Protein AF-A0A3N0YEZ5-F1 (afdb_monomer)

Mean predicted aligned error: 19.22 Å

Sequence (132 aa):
MCLTHFLLNPERGRDTLMAGEVYLLWLLPLLQTLASYGAELSSEACRELGFSSNLLCSSCDLLGQFSLNQLDLPCRQCCQEEAQLESRKYVRGSDPVLKLLDDNGNIAEELSILKWNTDSVEEFLSEKLDRI

Secondary structure (DSSP, 8-state):
--SSSSSS-------TTSHHHHHHHHHHHHHHHHHHTT-PPPHHHHHHTT--TT-BHHHHHHGGGGT-GGGHHHHHTTPBP----------TTPPPEEEEE-TTS-EEEEEE-TT--HHHHHHHHHHHHTT-

Nearest PDB structures (foldseek):
  1ihr-assembly1_A  TM=4.352E-01  e=5.432E+00  Escherichia col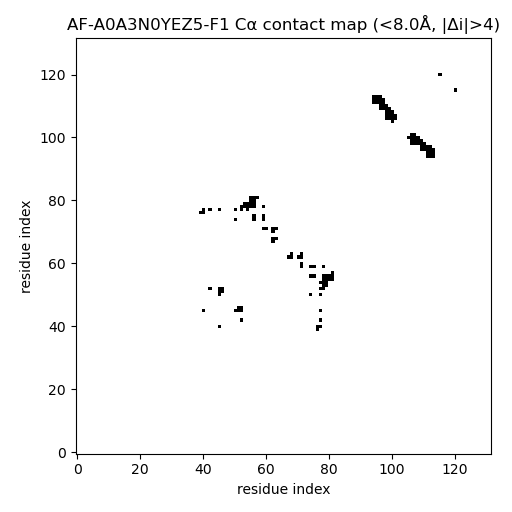i

InterPro domains:
  IPR014912 Selenoprotein F/M domain [PF08806] (89-129)
  IPR036249 Thioredoxin-like superfamily [SSF52833] (88-130)
  IPR038219 Selenoprotein F/M, thioredoxin-like domain superfamily [G3DSA:3.40.30.50] (80-129)
  IPR039992 Selenoprotein F/M [PTHR13077] (23-89)

pLDDT: mean 73.42, std 15.44, range [38.69, 91.25]

Organism: Anabarilius grahami (NCBI:txid495550)

Solvent-accessible surface area (backbone atoms only — not comparable to full-atom values): 8694 Å² total; per-residue (Å²): 140,90,80,86,80,81,88,82,79,92,84,84,86,89,73,96,80,62,61,65,65,54,50,52,66,58,47,52,60,54,50,56,54,62,65,56,78,74,65,77,68,52,68,66,59,33,44,77,74,71,43,56,85,81,32,46,44,74,61,37,71,52,32,59,80,74,72,39,59,87,49,34,67,62,39,61,62,43,36,42,82,76,77,86,68,73,80,76,81,78,56,88,94,60,81,57,67,49,72,43,63,45,99,85,70,45,82,71,45,80,43,81,48,83,82,60,50,74,68,57,50,51,54,54,48,51,66,62,58,77,74,112

Structure (mmCIF, N/CA/C/O backbone):
data_AF-A0A3N0YEZ5-F1
#
_entry.id   AF-A0A3N0YEZ5-F1
#
loop_
_atom_site.group_PDB
_atom_site.id
_atom_site.type_symbol
_atom_site.label_atom_id
_atom_site.label_alt_id
_atom_site.label_comp_id
_atom_site.label_asym_id
_atom_site.label_entity_id
_atom_site.label_seq_id
_atom_site.pdbx_PDB_ins_code
_atom_site.Cartn_x
_atom_site.Cartn_y
_atom_site.Cartn_z
_atom_site.occupancy
_atom_site.B_iso_or_equiv
_atom_site.auth_seq_id
_atom_site.auth_comp_id
_atom_site.auth_asym_id
_atom_site.auth_atom_id
_atom_site.pdbx_PDB_model_num
ATOM 1 N N . MET A 1 1 ? 41.754 14.989 -32.903 1.00 44.00 1 MET A N 1
ATOM 2 C CA . MET A 1 1 ? 40.578 14.099 -32.800 1.00 44.00 1 MET A CA 1
ATOM 3 C C . MET A 1 1 ? 40.680 13.030 -33.888 1.00 44.00 1 MET A C 1
ATOM 5 O O . MET A 1 1 ? 40.239 13.267 -34.999 1.00 44.00 1 MET A O 1
ATOM 9 N N . CYS A 1 2 ? 41.342 11.903 -33.601 1.00 49.09 2 CYS A N 1
ATOM 10 C CA . CYS A 1 2 ? 41.692 10.852 -34.574 1.00 49.09 2 CYS A CA 1
ATOM 11 C C . CYS A 1 2 ? 41.238 9.464 -34.089 1.00 49.09 2 CYS A C 1
ATOM 13 O O . CYS A 1 2 ? 42.058 8.561 -33.974 1.00 49.09 2 CYS A O 1
ATOM 15 N N . LEU A 1 3 ? 39.957 9.294 -33.749 1.00 48.38 3 LEU A N 1
ATOM 16 C CA . LEU A 1 3 ? 39.433 7.978 -33.344 1.00 48.38 3 LEU A CA 1
ATOM 17 C C . LEU A 1 3 ? 38.243 7.474 -34.169 1.00 48.38 3 LEU A C 1
ATOM 19 O O . LEU A 1 3 ? 37.833 6.336 -33.989 1.00 48.38 3 LEU A O 1
ATOM 23 N N . THR A 1 4 ? 37.706 8.257 -35.104 1.00 46.19 4 THR A N 1
ATOM 24 C CA . THR A 1 4 ? 36.452 7.902 -35.793 1.00 46.19 4 THR A CA 1
ATOM 25 C C . THR A 1 4 ? 36.609 7.361 -37.215 1.00 46.19 4 THR A C 1
ATOM 27 O O . THR A 1 4 ? 35.600 7.077 -37.845 1.00 46.19 4 THR A O 1
ATOM 30 N N . HIS A 1 5 ? 37.827 7.158 -37.735 1.00 41.75 5 HIS A N 1
ATOM 31 C CA . HIS A 1 5 ? 38.009 6.770 -39.148 1.00 41.75 5 HIS A CA 1
ATOM 32 C C . HIS A 1 5 ? 38.714 5.422 -39.400 1.00 41.75 5 HIS A C 1
ATOM 34 O O . HIS A 1 5 ? 39.003 5.093 -40.547 1.00 41.75 5 HIS A O 1
ATOM 40 N N . PHE A 1 6 ? 38.975 4.620 -38.361 1.00 44.44 6 PHE A N 1
ATOM 41 C CA . PHE A 1 6 ? 39.645 3.314 -38.505 1.00 44.44 6 PHE A CA 1
ATOM 42 C C . PHE A 1 6 ? 38.694 2.099 -38.552 1.00 44.44 6 PHE A C 1
ATOM 44 O O . PHE A 1 6 ? 39.163 0.974 -38.671 1.00 44.44 6 PHE A O 1
ATOM 51 N N . LEU A 1 7 ? 37.369 2.296 -38.498 1.00 46.59 7 LEU A N 1
ATOM 52 C CA . LEU A 1 7 ? 36.378 1.204 -38.414 1.00 46.59 7 LEU A CA 1
ATOM 53 C C . LEU A 1 7 ? 35.638 0.883 -39.729 1.00 46.59 7 LEU A C 1
ATOM 55 O O . LEU A 1 7 ? 34.569 0.283 -39.687 1.00 46.59 7 LEU A O 1
ATOM 59 N N . LEU A 1 8 ? 36.157 1.273 -40.899 1.00 45.19 8 LEU A N 1
ATOM 60 C CA . LEU A 1 8 ? 35.455 1.073 -42.182 1.00 45.19 8 LEU A CA 1
ATOM 61 C C . LEU A 1 8 ? 36.336 0.532 -43.322 1.00 45.19 8 LEU A C 1
ATOM 63 O O . LEU A 1 8 ? 36.096 0.854 -44.484 1.00 45.19 8 LEU A O 1
ATOM 67 N N . ASN A 1 9 ? 37.351 -0.297 -43.039 1.00 38.69 9 ASN A N 1
ATOM 68 C CA . ASN A 1 9 ? 37.994 -1.061 -44.119 1.00 38.69 9 ASN A CA 1
ATOM 69 C C . ASN A 1 9 ? 38.758 -2.319 -43.651 1.00 38.69 9 ASN A C 1
ATOM 71 O O . ASN A 1 9 ? 39.905 -2.197 -43.220 1.00 38.69 9 ASN A O 1
ATOM 75 N N . PRO A 1 10 ? 38.174 -3.527 -43.755 1.00 40.59 10 PRO A N 1
ATOM 76 C CA . PRO A 1 10 ? 38.913 -4.770 -43.600 1.00 40.59 10 PRO A CA 1
ATOM 77 C C . PRO A 1 10 ? 38.991 -5.525 -44.938 1.00 40.59 10 PRO A C 1
ATOM 79 O O . PRO A 1 10 ? 38.261 -6.481 -45.159 1.00 40.59 10 PRO A O 1
ATOM 82 N N . GLU A 1 11 ? 39.903 -5.133 -45.826 1.00 52.81 11 GLU A N 1
ATOM 83 C CA . GLU A 1 11 ? 40.294 -5.952 -46.981 1.00 52.81 11 GLU A CA 1
ATOM 84 C C . GLU A 1 11 ? 41.818 -6.101 -47.009 1.00 52.81 11 GLU A C 1
ATOM 86 O O . GLU A 1 11 ? 42.513 -5.170 -47.422 1.00 52.81 11 GLU A O 1
ATOM 91 N N . ARG A 1 12 ? 42.326 -7.276 -46.579 1.00 40.78 12 ARG A N 1
ATOM 92 C CA . ARG A 1 12 ? 43.357 -8.097 -47.270 1.00 40.78 12 ARG A CA 1
ATOM 93 C C . ARG A 1 12 ? 44.156 -9.022 -46.329 1.00 40.78 12 ARG A C 1
ATOM 95 O O . ARG A 1 12 ? 45.224 -8.663 -45.858 1.00 40.78 12 ARG A O 1
ATOM 102 N N . GLY A 1 13 ? 43.697 -10.274 -46.240 1.00 43.78 13 GLY A N 1
ATOM 103 C CA . GLY A 1 13 ? 44.545 -11.465 -46.415 1.00 43.78 13 GLY A CA 1
ATOM 104 C C . GLY A 1 13 ? 45.322 -12.039 -45.217 1.00 43.78 13 GLY A C 1
ATOM 105 O O . GLY A 1 13 ? 46.300 -11.447 -44.779 1.00 43.78 13 GLY A O 1
ATOM 106 N N . ARG A 1 14 ? 44.986 -13.310 -44.914 1.00 48.12 14 ARG A N 1
ATOM 107 C CA . ARG A 1 14 ? 45.602 -14.307 -44.002 1.00 48.12 14 ARG A CA 1
ATOM 108 C C . ARG A 1 14 ? 45.355 -14.097 -42.507 1.00 48.12 14 ARG A C 1
ATOM 110 O O . ARG A 1 14 ? 45.953 -13.223 -41.908 1.00 48.12 14 ARG A O 1
ATOM 117 N N . ASP A 1 15 ? 44.448 -14.918 -41.959 1.00 42.81 15 ASP A N 1
ATOM 118 C CA . ASP A 1 15 ? 44.675 -15.815 -40.803 1.00 42.81 15 ASP A CA 1
ATOM 119 C C . ASP A 1 15 ? 43.322 -16.353 -40.280 1.00 42.81 15 ASP A C 1
ATOM 121 O O . ASP A 1 15 ? 42.762 -15.907 -39.282 1.00 42.81 15 ASP A O 1
ATOM 125 N N . THR A 1 16 ? 42.747 -17.335 -40.985 1.00 49.44 16 THR A N 1
ATOM 126 C CA . THR A 1 16 ? 41.450 -17.974 -40.668 1.00 49.44 16 THR A CA 1
ATOM 127 C C . THR A 1 16 ? 41.533 -19.001 -39.526 1.00 49.44 16 THR A C 1
ATOM 129 O O . THR A 1 16 ? 40.959 -20.082 -39.631 1.00 49.44 16 THR A O 1
ATOM 132 N N . LEU A 1 17 ? 42.254 -18.701 -38.441 1.00 51.50 17 LEU A N 1
ATOM 133 C CA . LEU A 1 17 ? 42.313 -19.574 -37.254 1.00 51.50 17 LEU A CA 1
ATOM 134 C C . LEU A 1 17 ? 42.052 -18.844 -35.923 1.00 51.50 17 LEU A C 1
ATOM 136 O O . LEU A 1 17 ? 41.842 -19.499 -34.911 1.00 51.50 17 LEU A O 1
ATOM 140 N N . MET A 1 18 ? 41.963 -17.507 -35.917 1.00 52.59 18 MET A N 1
ATOM 141 C CA . MET A 1 18 ? 41.731 -16.702 -34.702 1.00 52.59 18 MET A CA 1
ATOM 142 C C . MET A 1 18 ? 40.404 -15.926 -34.720 1.00 52.59 18 MET A C 1
ATOM 144 O O . MET A 1 18 ? 40.273 -14.884 -34.095 1.00 52.59 18 MET A O 1
ATOM 148 N N . ALA A 1 19 ? 39.391 -16.404 -35.446 1.00 55.72 19 ALA A N 1
ATOM 149 C CA . ALA A 1 19 ? 38.058 -15.788 -35.417 1.00 55.72 19 ALA A CA 1
ATOM 150 C C . ALA A 1 19 ? 37.200 -16.299 -34.241 1.00 55.72 19 ALA A C 1
ATOM 152 O O . ALA A 1 19 ? 36.397 -15.548 -33.691 1.00 55.72 19 ALA A O 1
ATOM 153 N N . GLY A 1 20 ? 37.384 -17.562 -33.830 1.00 56.38 20 GLY A N 1
ATOM 154 C CA . GLY A 1 20 ? 36.574 -18.202 -32.785 1.00 56.38 20 GLY A CA 1
ATOM 155 C C . GLY A 1 20 ? 36.861 -17.687 -31.373 1.00 56.38 20 GLY A C 1
ATOM 156 O O . GLY A 1 20 ? 35.928 -17.416 -30.623 1.00 56.38 20 GLY A O 1
ATOM 157 N N . GLU A 1 21 ? 38.136 -17.490 -31.026 1.00 54.47 21 GLU A N 1
ATOM 158 C CA . GLU A 1 21 ? 38.533 -16.990 -29.699 1.00 54.47 21 GLU A CA 1
ATOM 159 C C . GLU A 1 21 ? 38.176 -15.513 -29.512 1.00 54.47 21 GLU A C 1
ATOM 161 O O . GLU A 1 21 ? 37.702 -15.120 -28.449 1.00 54.47 21 GLU A O 1
ATOM 166 N N . VAL A 1 22 ? 38.311 -14.705 -30.570 1.00 66.12 22 VAL A N 1
ATOM 167 C CA . VAL A 1 22 ? 37.872 -13.306 -30.551 1.00 66.12 22 VAL A CA 1
ATOM 168 C C . VAL A 1 22 ? 36.355 -13.248 -30.397 1.00 66.12 22 VAL A C 1
ATOM 170 O O . VAL A 1 22 ? 35.871 -12.536 -29.533 1.00 66.12 22 VAL A O 1
ATOM 173 N N . TYR A 1 23 ? 35.577 -14.047 -31.129 1.00 68.81 23 TYR A N 1
ATOM 174 C CA . TYR A 1 23 ? 34.118 -14.046 -30.974 1.00 68.81 23 TYR A CA 1
ATOM 175 C C . TYR A 1 23 ? 33.671 -14.417 -29.546 1.00 68.81 23 TYR A C 1
ATOM 177 O O . TYR A 1 23 ? 32.791 -13.768 -28.981 1.00 68.81 23 TYR A O 1
ATOM 185 N N . LEU A 1 24 ? 34.335 -15.395 -28.920 1.00 68.12 24 LEU A N 1
ATOM 186 C CA . LEU A 1 24 ? 34.056 -15.819 -27.545 1.00 68.12 24 LEU A CA 1
ATOM 187 C C . LEU A 1 24 ? 34.313 -14.698 -26.518 1.00 68.12 24 LEU A C 1
ATOM 189 O O . LEU A 1 24 ? 33.517 -14.501 -25.600 1.00 68.12 24 LEU A O 1
ATOM 193 N N . LEU A 1 25 ? 35.393 -13.930 -26.706 1.00 68.81 25 LEU A N 1
ATOM 194 C CA . LEU A 1 25 ? 35.761 -12.807 -25.836 1.00 68.81 25 LEU A CA 1
ATOM 195 C C . LEU A 1 25 ? 34.793 -11.617 -25.935 1.00 68.81 25 LEU A C 1
ATOM 197 O O . LEU A 1 25 ? 34.666 -10.865 -24.973 1.00 68.81 25 LEU A O 1
ATOM 201 N N . TRP A 1 26 ? 34.082 -11.459 -27.053 1.00 72.44 26 TRP A N 1
ATOM 202 C CA . TRP A 1 26 ? 33.063 -10.413 -27.225 1.00 72.44 26 TRP A CA 1
ATOM 203 C C . TRP A 1 26 ? 31.666 -10.868 -26.773 1.00 72.44 26 TRP A C 1
ATOM 205 O O . TRP A 1 26 ? 30.862 -10.045 -26.338 1.00 72.44 26 TRP A O 1
ATOM 215 N N . LEU A 1 27 ? 31.381 -12.174 -26.814 1.00 70.75 27 LEU A N 1
ATOM 216 C CA . LEU A 1 27 ? 30.122 -12.745 -26.325 1.00 70.75 27 LEU A CA 1
ATOM 217 C C . LEU A 1 27 ? 30.024 -12.785 -24.796 1.00 70.75 27 LEU A C 1
ATOM 219 O O . LEU A 1 27 ? 28.932 -12.628 -24.260 1.00 70.75 27 LEU A O 1
ATOM 223 N N . LEU A 1 28 ? 31.139 -12.975 -24.087 1.00 72.94 28 LEU A N 1
ATOM 224 C CA . LEU A 1 28 ? 31.178 -13.003 -22.620 1.00 72.94 28 LEU A CA 1
ATOM 225 C C . LEU A 1 28 ? 30.623 -11.722 -21.962 1.00 72.94 28 LEU A C 1
ATOM 227 O O . LEU A 1 28 ? 29.703 -11.843 -21.152 1.00 72.94 28 LEU A O 1
ATOM 231 N N . PRO A 1 29 ? 31.083 -10.502 -22.309 1.00 74.62 29 PRO A N 1
ATOM 232 C CA . PRO A 1 29 ? 30.512 -9.278 -21.749 1.00 74.62 29 PRO A CA 1
ATOM 233 C C . PRO A 1 29 ? 29.058 -9.059 -22.186 1.00 74.62 29 PRO A C 1
ATOM 235 O O . PRO A 1 29 ? 28.261 -8.584 -21.385 1.00 74.62 29 PRO A O 1
ATOM 238 N N . LEU A 1 30 ? 28.686 -9.467 -23.405 1.00 73.69 30 LEU A N 1
ATOM 239 C CA . LEU A 1 30 ? 27.306 -9.397 -23.895 1.00 73.69 30 LEU A CA 1
ATOM 240 C C . LEU A 1 30 ? 26.364 -10.340 -23.123 1.00 73.69 30 LEU A C 1
ATOM 242 O O . LEU A 1 30 ? 25.206 -10.013 -22.883 1.00 73.69 30 LEU A O 1
ATOM 246 N N . LEU A 1 31 ? 26.853 -11.508 -22.705 1.00 70.75 31 LEU A N 1
ATOM 247 C CA . LEU A 1 31 ? 26.097 -12.453 -21.886 1.00 70.75 31 LEU A CA 1
ATOM 248 C C . LEU A 1 31 ? 25.967 -11.965 -20.436 1.00 70.75 31 LEU A C 1
ATOM 250 O O . LEU A 1 31 ? 24.913 -12.130 -19.827 1.00 70.75 31 LEU A O 1
ATOM 254 N N . GLN A 1 32 ? 27.011 -11.329 -19.891 1.00 70.75 32 GLN A N 1
ATOM 255 C CA . GLN A 1 32 ? 26.967 -10.734 -18.553 1.00 70.75 32 GLN A CA 1
ATOM 256 C C . GLN A 1 32 ? 26.027 -9.530 -18.478 1.00 70.75 32 GLN A C 1
ATOM 258 O O . GLN A 1 32 ? 25.310 -9.394 -17.490 1.00 70.75 32 GLN A O 1
ATOM 263 N N . THR A 1 33 ? 25.972 -8.696 -19.519 1.00 66.56 33 THR A N 1
ATOM 264 C CA . THR A 1 33 ? 24.954 -7.645 -19.595 1.00 66.56 33 THR A CA 1
ATOM 265 C C . THR A 1 33 ? 23.567 -8.263 -19.719 1.00 66.56 33 THR A C 1
ATOM 267 O O . THR A 1 33 ? 22.672 -7.857 -18.987 1.00 66.56 33 THR A O 1
ATOM 270 N N . LEU A 1 34 ? 23.389 -9.302 -20.553 1.00 64.56 34 LEU A N 1
ATOM 271 C CA . LEU A 1 34 ? 22.114 -10.030 -20.689 1.00 64.56 34 LEU A CA 1
ATOM 272 C C . LEU A 1 34 ? 21.588 -10.619 -19.370 1.00 64.56 34 LEU A C 1
ATOM 274 O O . LEU A 1 34 ? 20.380 -10.630 -19.139 1.00 64.56 34 LEU A O 1
ATOM 278 N N . ALA A 1 35 ? 22.481 -11.020 -18.470 1.00 64.38 35 ALA A N 1
ATOM 279 C CA . ALA A 1 35 ? 22.116 -11.515 -17.149 1.00 64.38 35 ALA A CA 1
ATOM 280 C C . ALA A 1 35 ? 21.634 -10.417 -16.177 1.00 64.38 35 ALA A C 1
ATOM 282 O O . ALA A 1 35 ? 20.920 -10.732 -15.228 1.00 64.38 35 ALA A O 1
ATOM 283 N N . SER A 1 36 ? 21.977 -9.139 -16.394 1.00 56.22 36 SER A N 1
ATOM 284 C CA . SER A 1 36 ? 21.596 -8.044 -15.486 1.00 56.22 36 SER A CA 1
ATOM 285 C C . SER A 1 36 ? 20.252 -7.387 -15.812 1.00 56.22 36 SER A C 1
ATOM 287 O O . SER A 1 36 ? 19.785 -6.559 -15.035 1.00 56.22 36 SER A O 1
ATOM 289 N N . TYR A 1 37 ? 19.607 -7.725 -16.936 1.00 59.34 37 TYR A N 1
ATOM 290 C CA . TYR A 1 37 ? 18.307 -7.131 -17.299 1.00 59.34 37 TYR A CA 1
ATOM 291 C C . TYR A 1 37 ? 17.123 -7.693 -16.488 1.00 59.34 37 TYR A C 1
ATOM 293 O O . TYR A 1 37 ? 16.006 -7.211 -16.640 1.00 59.34 37 TYR A O 1
ATOM 301 N N . GLY A 1 38 ? 17.354 -8.688 -15.623 1.00 51.72 38 GLY A N 1
ATOM 302 C CA . GLY A 1 38 ? 16.366 -9.243 -14.691 1.00 51.72 38 GLY A CA 1
ATOM 303 C C . GLY A 1 38 ? 16.480 -8.689 -13.269 1.00 51.72 38 GLY A C 1
ATOM 304 O O . GLY A 1 38 ? 16.209 -9.420 -12.322 1.00 51.72 38 GLY A O 1
ATOM 305 N N . ALA A 1 39 ? 16.956 -7.453 -13.097 1.00 52.47 39 ALA A N 1
ATOM 306 C CA . ALA A 1 39 ? 17.077 -6.850 -11.776 1.00 52.47 39 ALA A CA 1
ATOM 307 C C . ALA A 1 39 ? 15.687 -6.546 -11.201 1.00 52.47 39 ALA A C 1
ATOM 309 O O . ALA A 1 39 ? 14.975 -5.669 -11.692 1.00 52.47 39 ALA A O 1
ATOM 310 N N . GLU A 1 40 ? 15.322 -7.265 -10.144 1.00 55.91 40 GLU A N 1
ATOM 311 C CA . GLU A 1 40 ? 14.281 -6.847 -9.213 1.00 55.91 40 GLU A CA 1
ATOM 312 C C . GLU A 1 40 ? 14.624 -5.424 -8.742 1.00 55.91 40 GLU A C 1
ATOM 314 O O . GLU A 1 40 ? 15.717 -5.174 -8.225 1.00 55.91 40 GLU A O 1
ATOM 319 N N . LEU A 1 41 ? 13.737 -4.459 -8.993 1.00 63.72 41 LEU A N 1
ATOM 320 C CA . LEU A 1 41 ? 13.939 -3.092 -8.525 1.00 63.72 41 LEU A CA 1
ATOM 321 C C . LEU A 1 41 ? 13.938 -3.111 -6.992 1.00 63.72 41 LEU A C 1
ATOM 323 O O . LEU A 1 41 ? 12.957 -3.495 -6.362 1.00 63.72 41 LEU A O 1
ATOM 327 N N . SER A 1 42 ? 15.060 -2.713 -6.385 1.00 71.38 42 SER A N 1
ATOM 328 C CA . SER A 1 42 ? 15.159 -2.579 -4.930 1.00 71.38 42 SER A CA 1
ATOM 329 C C . SER A 1 42 ? 14.138 -1.554 -4.429 1.00 71.38 42 SER A C 1
ATOM 331 O O . SER A 1 42 ? 13.877 -0.537 -5.077 1.00 71.38 42 SER A O 1
ATOM 333 N N . SER A 1 43 ? 13.605 -1.786 -3.228 1.00 71.69 43 SER A N 1
ATOM 334 C CA . SER A 1 43 ? 12.679 -0.876 -2.5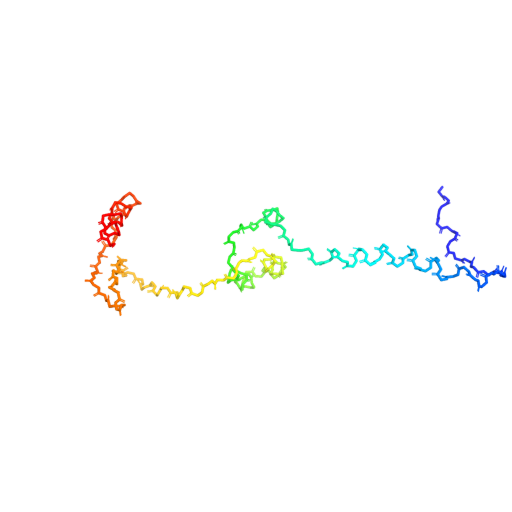36 1.00 71.69 43 SER A CA 1
ATOM 335 C C . SER A 1 43 ? 13.176 0.579 -2.437 1.00 71.69 43 SER A C 1
ATOM 337 O O . SER A 1 43 ? 12.369 1.499 -2.326 1.00 71.69 43 SER A O 1
ATOM 339 N N . GLU A 1 44 ? 14.489 0.814 -2.516 1.00 78.69 44 GLU A N 1
ATOM 340 C CA . GLU A 1 44 ? 15.093 2.152 -2.547 1.00 78.69 44 GLU A CA 1
ATOM 341 C C . GLU A 1 44 ? 14.881 2.872 -3.888 1.00 78.69 44 GLU A C 1
ATOM 343 O O . GLU A 1 44 ? 14.552 4.056 -3.904 1.00 78.69 44 GLU A O 1
ATOM 348 N N . ALA A 1 45 ? 14.964 2.149 -5.009 1.00 82.00 45 ALA A N 1
ATOM 349 C CA . ALA A 1 45 ? 14.748 2.700 -6.343 1.00 82.00 45 ALA A CA 1
ATOM 350 C C . ALA A 1 45 ? 13.287 3.134 -6.526 1.00 82.00 45 ALA A C 1
ATOM 352 O O . ALA A 1 45 ? 13.009 4.180 -7.108 1.00 82.00 45 ALA A O 1
ATOM 353 N N . CYS A 1 46 ? 12.350 2.381 -5.949 1.00 88.00 46 CYS A N 1
ATOM 354 C CA . CYS A 1 46 ? 10.938 2.752 -5.923 1.00 88.00 46 CYS A CA 1
ATOM 355 C C . CYS A 1 46 ? 10.692 4.067 -5.169 1.00 88.00 46 CYS A C 1
ATOM 357 O O . CYS A 1 46 ? 9.881 4.881 -5.610 1.00 88.00 46 CYS A O 1
ATOM 359 N N . ARG A 1 47 ? 11.429 4.323 -4.080 1.00 87.56 47 ARG A N 1
ATOM 360 C CA . ARG A 1 47 ? 11.324 5.576 -3.314 1.00 87.56 47 ARG A CA 1
ATOM 361 C C . ARG A 1 47 ? 11.873 6.774 -4.086 1.00 87.56 47 ARG A C 1
ATOM 363 O O . ARG A 1 47 ? 11.258 7.835 -4.039 1.00 87.56 47 ARG A O 1
ATOM 370 N N . GLU A 1 48 ? 12.963 6.597 -4.832 1.00 87.56 48 GLU A N 1
ATOM 371 C CA . GLU A 1 48 ? 13.514 7.628 -5.731 1.00 87.56 48 GLU A CA 1
ATOM 372 C C . GLU A 1 48 ? 12.550 7.973 -6.880 1.00 87.56 48 GLU A C 1
ATOM 374 O O . GLU A 1 48 ? 12.464 9.123 -7.307 1.00 87.56 48 GLU A O 1
ATOM 379 N N . LEU A 1 49 ? 11.761 6.997 -7.342 1.00 85.50 49 LEU A N 1
ATOM 380 C CA . LEU A 1 49 ? 10.680 7.199 -8.316 1.00 85.50 49 LEU A CA 1
ATOM 381 C C . LEU A 1 49 ? 9.407 7.818 -7.701 1.00 85.50 49 LEU A C 1
ATOM 383 O O . LEU A 1 49 ? 8.460 8.119 -8.426 1.00 85.50 49 LEU A O 1
ATOM 387 N N . GLY A 1 50 ? 9.378 8.025 -6.381 1.00 87.81 50 GLY A N 1
ATOM 388 C CA . GLY A 1 50 ? 8.250 8.612 -5.656 1.00 87.81 50 GLY A CA 1
ATOM 389 C C . GLY A 1 50 ? 7.165 7.617 -5.233 1.00 87.81 50 GLY A C 1
ATOM 390 O O . GLY A 1 50 ? 6.099 8.042 -4.784 1.00 87.81 50 GLY A O 1
ATOM 391 N N . PHE A 1 51 ? 7.409 6.308 -5.345 1.00 89.38 51 PHE A N 1
ATOM 392 C CA . PHE A 1 51 ? 6.490 5.272 -4.879 1.00 89.38 51 PHE A CA 1
ATOM 393 C C . PHE A 1 51 ? 6.729 4.913 -3.405 1.00 89.38 51 PHE A C 1
ATOM 395 O O . PHE A 1 51 ? 7.851 4.930 -2.894 1.00 89.38 51 PHE A O 1
ATOM 402 N N . SER A 1 52 ? 5.647 4.562 -2.707 1.00 87.44 52 SER A N 1
ATOM 403 C CA . SER A 1 52 ? 5.717 4.001 -1.355 1.00 87.44 52 SER A CA 1
ATOM 404 C C . SER A 1 52 ? 6.234 2.561 -1.399 1.00 87.44 52 SER A C 1
ATOM 406 O O . SER A 1 52 ? 5.903 1.816 -2.316 1.00 87.44 52 SER A O 1
ATOM 408 N N . SER A 1 53 ? 6.974 2.134 -0.375 1.00 82.88 53 SER A N 1
ATOM 409 C CA . SER A 1 53 ? 7.451 0.748 -0.246 1.00 82.88 53 SER A CA 1
ATOM 410 C C . SER A 1 53 ? 6.337 -0.276 0.013 1.00 82.88 53 SER A C 1
ATOM 412 O O . SER A 1 53 ? 6.585 -1.471 -0.091 1.00 82.88 53 SER A O 1
ATOM 414 N N . ASN A 1 54 ? 5.130 0.184 0.363 1.00 87.12 54 ASN A N 1
ATOM 415 C CA . ASN A 1 54 ? 3.939 -0.644 0.603 1.00 87.12 54 ASN A CA 1
ATOM 416 C C . ASN A 1 54 ? 2.844 -0.358 -0.438 1.00 87.12 54 ASN A C 1
ATOM 418 O O . ASN A 1 54 ? 1.656 -0.337 -0.114 1.00 87.12 54 ASN A O 1
ATOM 422 N N . LEU A 1 55 ? 3.237 -0.007 -1.663 1.00 88.69 55 LEU A N 1
ATOM 423 C CA . LEU A 1 55 ? 2.288 0.259 -2.735 1.00 88.69 55 LEU A CA 1
ATOM 424 C C . LEU A 1 55 ? 1.561 -1.035 -3.115 1.00 88.69 55 LEU A C 1
ATOM 426 O O . LEU A 1 55 ? 2.197 -2.058 -3.330 1.00 88.69 55 LEU A O 1
ATOM 430 N N . LEU A 1 56 ? 0.238 -0.984 -3.219 1.00 91.25 56 LEU A N 1
ATOM 431 C CA . LEU A 1 56 ? -0.590 -2.132 -3.591 1.00 91.25 56 LEU A CA 1
ATOM 432 C C . LEU A 1 56 ? -0.875 -2.105 -5.101 1.00 91.25 56 LEU A C 1
ATOM 434 O O . LEU A 1 56 ? -1.117 -1.024 -5.647 1.00 91.25 56 LEU A O 1
ATOM 438 N N . CYS A 1 57 ? -0.835 -3.250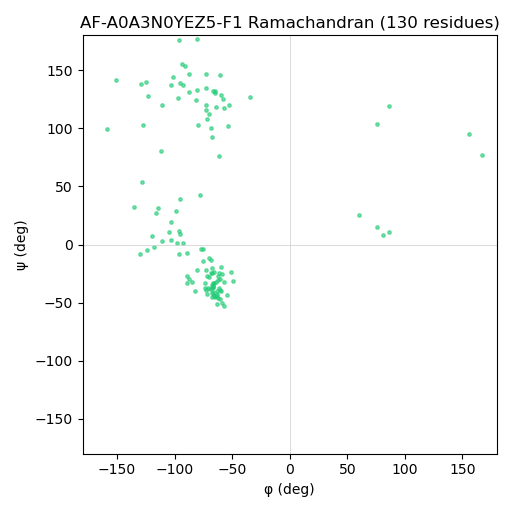 -5.787 1.00 90.25 57 CYS A N 1
ATOM 439 C CA . CYS A 1 57 ? -0.932 -3.312 -7.254 1.00 90.25 57 CYS A CA 1
ATOM 440 C C . CYS A 1 57 ? -2.263 -2.787 -7.828 1.00 90.25 57 CYS A C 1
ATOM 442 O O . CYS A 1 57 ? -2.270 -2.195 -8.907 1.00 90.25 57 CYS A O 1
ATOM 444 N N . SER A 1 58 ? -3.359 -2.854 -7.074 1.00 88.69 58 SER A N 1
ATOM 445 C CA . SER A 1 58 ? -4.648 -2.205 -7.369 1.00 88.69 58 SER A CA 1
ATOM 446 C C . SER A 1 58 ? -4.552 -0.684 -7.505 1.00 88.69 58 SER A C 1
ATOM 448 O O . SER A 1 58 ? -5.347 -0.061 -8.213 1.00 88.69 58 SER A O 1
ATOM 450 N N . SER A 1 59 ? -3.554 -0.063 -6.864 1.00 88.31 59 SER A N 1
ATOM 451 C CA . SER A 1 59 ? -3.273 1.361 -7.045 1.00 88.31 59 SER A CA 1
ATOM 452 C C . SER A 1 59 ? -2.787 1.641 -8.462 1.00 88.31 59 SER A C 1
ATOM 454 O O . SER A 1 59 ? -3.135 2.690 -8.994 1.00 88.31 59 SER A O 1
ATOM 456 N N . CYS A 1 60 ? -2.059 0.707 -9.091 1.00 89.88 60 CYS A N 1
ATOM 457 C CA . CYS A 1 60 ? -1.543 0.849 -10.453 1.00 89.88 60 CYS A CA 1
ATOM 458 C C . CYS A 1 60 ? -2.661 0.880 -11.505 1.00 89.88 60 CYS A C 1
ATOM 460 O O . CYS A 1 60 ? -2.614 1.688 -12.431 1.00 89.88 60 CYS A O 1
ATOM 462 N N . ASP A 1 61 ? -3.730 0.102 -11.309 1.00 88.19 61 ASP A N 1
ATOM 463 C CA . ASP A 1 61 ? -4.880 0.057 -12.225 1.00 88.19 61 ASP A CA 1
ATOM 464 C C . ASP A 1 61 ? -5.661 1.385 -12.278 1.00 88.19 61 ASP A C 1
ATOM 466 O O . ASP A 1 61 ? -6.323 1.705 -13.270 1.00 88.19 61 ASP A O 1
ATOM 470 N N . LEU A 1 62 ? -5.562 2.199 -11.223 1.00 85.81 62 LEU A N 1
ATOM 471 C CA . LEU A 1 62 ? -6.223 3.502 -11.127 1.00 85.81 62 LEU A CA 1
ATOM 472 C C . LEU A 1 62 ? -5.461 4.613 -11.871 1.00 85.81 62 LEU A C 1
ATOM 474 O O . LEU A 1 62 ? -6.084 5.605 -12.258 1.00 85.81 62 LEU A O 1
ATOM 478 N N . LEU A 1 63 ? -4.150 4.472 -12.131 1.00 84.12 63 LEU A N 1
ATOM 479 C CA . LEU A 1 63 ? -3.344 5.525 -12.781 1.00 84.12 63 LEU A CA 1
ATOM 480 C C . LEU A 1 63 ? -3.826 5.852 -14.200 1.00 84.12 63 LEU A C 1
ATOM 482 O O . LEU A 1 63 ? -3.737 7.008 -14.631 1.00 84.12 63 LEU A O 1
ATOM 486 N N . GLY A 1 64 ? -4.394 4.871 -14.906 1.00 75.88 64 GLY A N 1
ATOM 487 C CA . GLY A 1 64 ? -4.967 5.069 -16.238 1.00 75.88 64 GLY A CA 1
ATOM 488 C C . GLY A 1 64 ? -6.113 6.088 -16.259 1.00 75.88 64 GLY A C 1
ATOM 489 O O . GLY A 1 64 ? -6.265 6.825 -17.233 1.00 75.88 64 GLY A O 1
ATOM 490 N N . GLN A 1 65 ? -6.864 6.219 -15.160 1.00 82.31 65 GLN A N 1
ATOM 491 C CA . GLN A 1 65 ? -7.975 7.176 -15.050 1.00 82.31 65 GLN A CA 1
ATOM 492 C C . GLN A 1 65 ? -7.492 8.629 -14.954 1.00 82.31 65 GLN A C 1
ATOM 494 O O . GLN A 1 65 ? -8.186 9.547 -15.386 1.00 82.31 65 GLN A O 1
ATOM 499 N N . PHE A 1 66 ? -6.278 8.840 -14.443 1.00 85.12 66 PHE A N 1
ATOM 500 C CA . PHE A 1 66 ? -5.662 10.160 -14.292 1.00 85.12 66 PHE A CA 1
ATOM 501 C C . PHE A 1 66 ? -4.726 10.515 -15.454 1.00 85.12 66 PHE A C 1
ATOM 503 O O . PHE A 1 66 ? -3.983 11.489 -15.375 1.00 85.12 66 PHE A O 1
ATOM 510 N N . SER A 1 67 ? -4.760 9.741 -16.548 1.00 76.44 67 SER A N 1
ATOM 511 C CA . SER A 1 67 ? -3.844 9.878 -17.692 1.00 76.44 67 SER A CA 1
ATOM 512 C C . SER A 1 67 ? -2.359 9.694 -17.334 1.00 76.44 67 SER A C 1
ATOM 514 O O . SER A 1 67 ? -1.481 10.178 -18.047 1.00 76.44 67 SER A O 1
ATOM 516 N N . LEU A 1 68 ? -2.053 8.952 -16.264 1.00 82.00 68 LEU A N 1
ATOM 517 C CA . LEU A 1 68 ? -0.690 8.680 -15.792 1.00 82.00 68 LEU A CA 1
ATOM 518 C C . LEU A 1 68 ? -0.147 7.338 -16.316 1.00 82.00 68 LEU A C 1
ATOM 520 O O . LEU A 1 68 ? 0.554 6.617 -15.616 1.00 82.00 68 LEU A O 1
ATOM 524 N N . ASN A 1 69 ? -0.437 6.999 -17.575 1.00 79.12 69 ASN A N 1
ATOM 525 C CA . ASN A 1 69 ? -0.066 5.706 -18.173 1.00 79.12 69 ASN A CA 1
ATOM 526 C C . ASN A 1 69 ? 1.454 5.457 -18.222 1.00 79.12 69 ASN A C 1
ATOM 528 O O . ASN A 1 69 ? 1.898 4.315 -18.229 1.00 79.12 69 ASN A O 1
ATOM 532 N N . GLN A 1 70 ? 2.262 6.521 -18.229 1.00 83.38 70 GLN A N 1
ATOM 533 C CA . GLN A 1 70 ? 3.728 6.426 -18.206 1.00 83.38 70 GLN A CA 1
ATOM 534 C C . GLN A 1 70 ? 4.264 5.869 -16.877 1.00 83.38 70 GLN A C 1
ATOM 536 O O . GLN A 1 70 ? 5.388 5.381 -16.826 1.00 83.38 70 GLN A O 1
ATOM 541 N N . LEU A 1 71 ? 3.457 5.939 -15.815 1.00 85.31 71 LEU A N 1
ATOM 542 C CA . LEU A 1 71 ? 3.795 5.451 -14.484 1.00 85.31 71 LEU A CA 1
ATOM 543 C C . LEU A 1 71 ? 3.265 4.034 -14.220 1.00 85.31 71 LEU A C 1
ATOM 545 O O . LEU A 1 71 ? 3.641 3.460 -13.209 1.00 85.31 71 LEU A O 1
ATOM 549 N N . ASP A 1 72 ? 2.445 3.446 -15.101 1.00 86.31 72 ASP A N 1
ATOM 550 C CA . ASP A 1 72 ? 1.879 2.101 -14.889 1.00 86.31 72 ASP A CA 1
ATOM 551 C C . ASP A 1 72 ? 2.977 1.032 -14.828 1.00 86.31 72 ASP A C 1
ATOM 553 O O . ASP A 1 72 ? 3.079 0.295 -13.848 1.00 86.31 72 ASP A O 1
ATOM 557 N N . LEU A 1 73 ? 3.865 1.015 -15.826 1.00 86.44 73 LEU A N 1
ATOM 558 C CA . LEU A 1 73 ? 4.970 0.061 -15.882 1.00 86.44 73 LEU A CA 1
ATOM 559 C C . LEU A 1 73 ? 5.905 0.152 -14.655 1.00 86.44 73 LEU A C 1
ATOM 561 O O . LEU A 1 73 ? 6.131 -0.885 -14.030 1.00 86.44 73 LEU A O 1
ATOM 565 N N . PRO A 1 74 ? 6.415 1.335 -14.248 1.00 88.31 74 PRO A N 1
ATOM 566 C CA . PRO A 1 74 ? 7.232 1.434 -13.039 1.00 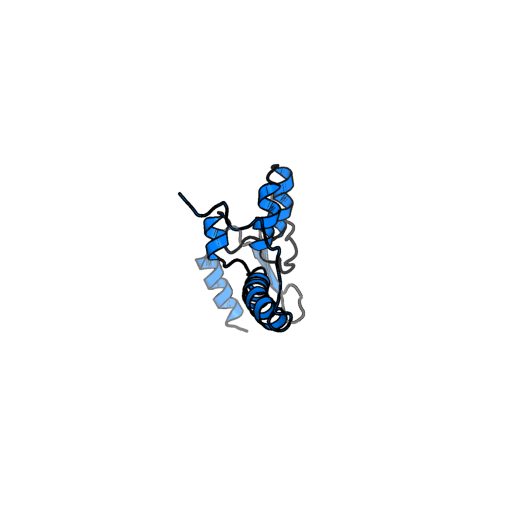88.31 74 PRO A CA 1
ATOM 567 C C . PRO A 1 74 ? 6.430 1.223 -11.743 1.00 88.31 74 PRO A C 1
ATOM 569 O O . PRO A 1 74 ? 6.985 0.722 -10.772 1.00 88.31 74 PRO A O 1
ATOM 572 N N . CYS A 1 75 ? 5.126 1.526 -11.714 1.00 89.56 75 CYS A N 1
ATOM 573 C CA . CYS A 1 75 ? 4.259 1.227 -10.568 1.00 89.56 75 CYS A CA 1
ATOM 574 C C . CYS A 1 75 ? 4.174 -0.282 -10.322 1.00 89.56 75 CYS A C 1
ATOM 576 O O . CYS A 1 75 ? 4.364 -0.733 -9.194 1.00 89.56 75 CYS A O 1
ATOM 578 N N . ARG A 1 76 ? 3.968 -1.075 -11.384 1.00 89.25 76 ARG A N 1
ATOM 579 C CA . ARG A 1 76 ? 3.876 -2.542 -11.288 1.00 89.25 76 ARG A CA 1
ATOM 580 C C . ARG A 1 76 ? 5.189 -3.208 -10.901 1.00 89.25 76 ARG A C 1
ATOM 582 O O . ARG A 1 76 ? 5.177 -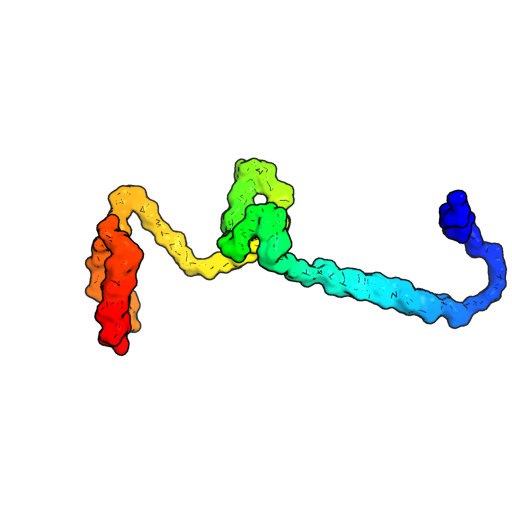4.285 -10.323 1.00 89.25 76 ARG A O 1
ATOM 589 N N . GLN A 1 77 ? 6.313 -2.557 -11.180 1.00 88.12 77 GLN A N 1
ATOM 590 C CA . GLN A 1 77 ? 7.623 -3.009 -10.718 1.00 88.12 77 GLN A CA 1
ATOM 591 C C . GLN A 1 77 ? 7.868 -2.734 -9.224 1.00 88.12 77 GLN A C 1
ATOM 593 O O . GLN A 1 77 ? 8.809 -3.283 -8.659 1.00 88.12 77 GLN A O 1
ATOM 598 N N . CYS A 1 78 ? 7.040 -1.896 -8.594 1.00 89.62 78 CYS A N 1
ATOM 599 C CA . CYS A 1 78 ? 7.193 -1.443 -7.211 1.00 89.62 78 CYS A CA 1
ATOM 600 C C . CYS A 1 78 ? 6.039 -1.857 -6.284 1.00 89.62 78 CYS A C 1
ATOM 602 O O . CYS A 1 78 ? 6.071 -1.522 -5.099 1.00 89.62 78 CYS A O 1
ATOM 604 N N . CYS A 1 79 ? 5.009 -2.533 -6.797 1.00 89.81 79 CYS A 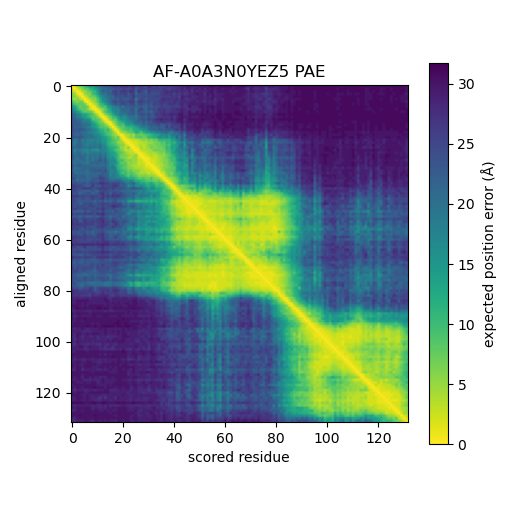N 1
ATOM 605 C CA . CYS A 1 79 ? 3.821 -2.881 -6.029 1.00 89.81 79 CYS A CA 1
ATOM 606 C C . CYS A 1 79 ? 3.903 -4.281 -5.404 1.00 89.81 79 CYS A C 1
ATOM 608 O O . CYS A 1 79 ? 4.612 -5.162 -5.885 1.00 89.81 79 CYS A O 1
ATOM 610 N N . GLN A 1 80 ? 3.158 -4.475 -4.320 1.00 88.62 80 GLN A N 1
ATOM 611 C CA . GLN A 1 80 ? 2.931 -5.765 -3.680 1.00 88.62 80 GLN A CA 1
ATOM 612 C C . GLN A 1 80 ? 1.538 -6.280 -4.039 1.00 88.62 80 GLN A C 1
ATOM 614 O O . GLN A 1 80 ? 0.562 -5.523 -4.034 1.00 88.62 80 GLN A O 1
ATOM 619 N N . GLU A 1 81 ? 1.470 -7.577 -4.334 1.00 87.88 81 GLU A N 1
ATOM 620 C CA . GLU A 1 81 ? 0.221 -8.278 -4.610 1.00 87.88 81 GLU A CA 1
ATOM 621 C C . GLU A 1 81 ? -0.651 -8.298 -3.348 1.00 87.88 81 GLU A C 1
ATOM 623 O O . GLU A 1 81 ? -0.195 -8.653 -2.255 1.00 87.88 81 GLU A O 1
ATOM 628 N N . GLU A 1 82 ? -1.918 -7.919 -3.480 1.00 82.38 82 GLU A N 1
ATOM 629 C CA . GLU A 1 82 ? -2.847 -7.954 -2.365 1.00 82.38 82 GLU A CA 1
ATOM 630 C C . GLU A 1 82 ? -3.224 -9.401 -2.030 1.00 82.38 82 GLU A C 1
ATOM 632 O O . GLU A 1 82 ? -3.918 -10.083 -2.791 1.00 82.38 82 GLU A O 1
ATOM 637 N N . ALA A 1 83 ? -2.857 -9.861 -0.830 1.00 71.00 83 ALA A N 1
ATOM 638 C CA . ALA A 1 83 ? -3.570 -10.975 -0.223 1.00 71.00 83 ALA A CA 1
ATOM 639 C C . ALA A 1 83 ? -5.041 -10.556 -0.102 1.00 71.00 83 ALA A C 1
ATOM 641 O O . ALA A 1 83 ? -5.332 -9.493 0.446 1.00 71.00 83 ALA A O 1
ATOM 642 N N . GLN A 1 84 ? -5.944 -11.365 -0.658 1.00 57.75 84 GLN A N 1
ATOM 643 C CA . GLN A 1 84 ? -7.388 -11.129 -0.700 1.00 57.75 84 GLN A CA 1
ATOM 644 C C . GLN A 1 84 ? -7.970 -11.062 0.723 1.00 57.75 84 GLN A C 1
ATOM 646 O O . GLN A 1 84 ? -8.604 -11.998 1.200 1.00 57.75 84 GLN A O 1
ATOM 651 N N . LEU A 1 85 ? -7.758 -9.955 1.429 1.00 55.56 85 LEU A N 1
ATOM 652 C CA . LEU A 1 85 ? -8.602 -9.567 2.538 1.00 55.56 85 LEU A CA 1
ATOM 653 C C . LEU A 1 85 ? -9.817 -8.936 1.877 1.00 55.56 85 LEU A C 1
ATOM 655 O O . LEU A 1 85 ? -9.718 -7.830 1.343 1.00 55.56 85 LEU A O 1
ATOM 659 N N . GLU A 1 86 ? -10.918 -9.691 1.829 1.00 53.41 86 GLU A N 1
ATOM 660 C CA . GLU A 1 86 ? -12.203 -9.241 1.299 1.00 53.41 86 GLU A CA 1
ATOM 661 C C . GLU A 1 86 ? -12.404 -7.758 1.599 1.00 53.41 86 GLU A C 1
ATOM 663 O O . GLU A 1 86 ? -12.288 -7.321 2.750 1.00 53.41 86 GLU A O 1
ATOM 668 N N . SER A 1 87 ? -12.701 -6.975 0.561 1.00 50.44 87 SER A N 1
ATOM 669 C CA . SER A 1 87 ? -13.064 -5.578 0.726 1.00 50.44 87 SER A CA 1
ATOM 670 C C . SER A 1 87 ? -14.221 -5.515 1.723 1.00 50.44 87 SER A C 1
ATOM 672 O O . SER A 1 87 ? -15.363 -5.829 1.370 1.00 50.44 87 SER A O 1
ATOM 674 N N . ARG A 1 88 ? -13.954 -5.149 2.984 1.00 59.38 88 ARG A N 1
ATOM 675 C CA . ARG A 1 88 ? -15.034 -4.918 3.940 1.00 59.38 88 ARG A CA 1
ATOM 676 C C . ARG A 1 88 ? -15.920 -3.856 3.323 1.00 59.38 88 ARG A C 1
ATOM 678 O O . ARG A 1 88 ? -15.489 -2.735 3.059 1.00 59.38 88 ARG A O 1
ATOM 685 N N . LYS A 1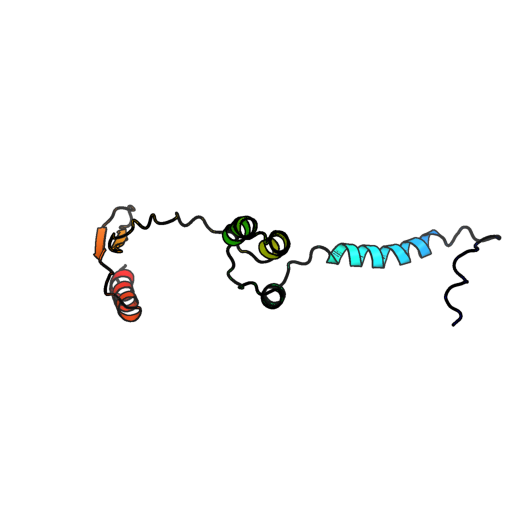 89 ? -17.166 -4.229 3.059 1.00 57.06 89 LYS A N 1
ATOM 686 C CA . LYS A 1 89 ? -18.166 -3.321 2.524 1.00 57.06 89 LYS A CA 1
ATOM 687 C C . LYS A 1 89 ? -18.479 -2.291 3.604 1.00 57.06 89 LYS A C 1
ATOM 689 O O . LYS A 1 89 ? -19.324 -2.521 4.463 1.00 57.06 89 LYS A O 1
ATOM 694 N N . TYR A 1 90 ? -17.778 -1.164 3.571 1.00 57.19 90 TYR A N 1
ATOM 695 C CA . TYR A 1 90 ? -18.101 -0.017 4.405 1.00 57.19 90 TYR A CA 1
ATOM 696 C C . TYR A 1 90 ? -19.424 0.556 3.914 1.00 57.19 90 TYR A C 1
ATOM 698 O O . TYR A 1 90 ? -19.498 1.255 2.901 1.00 57.19 90 TYR A O 1
ATOM 706 N N . VAL A 1 91 ? -20.499 0.218 4.614 1.00 72.00 91 VAL A N 1
ATOM 707 C CA . VAL A 1 91 ? -21.781 0.873 4.400 1.00 72.00 91 VAL A CA 1
ATOM 708 C C . VAL A 1 91 ? -21.658 2.272 5.001 1.00 72.00 91 VAL A C 1
ATOM 710 O O . VAL A 1 91 ? -21.340 2.440 6.178 1.00 72.00 91 VAL A O 1
ATOM 713 N N . ARG A 1 92 ? -21.834 3.304 4.167 1.00 72.50 92 ARG A N 1
ATOM 714 C CA . ARG A 1 92 ? -21.739 4.694 4.628 1.00 72.50 92 ARG A CA 1
ATOM 715 C C . ARG A 1 92 ? -22.781 4.946 5.716 1.00 72.50 92 ARG A C 1
ATOM 717 O O . ARG A 1 92 ? -23.955 4.653 5.517 1.00 72.50 92 ARG A O 1
ATOM 724 N N . GLY A 1 93 ? -22.333 5.489 6.847 1.00 71.44 93 GLY A N 1
ATOM 725 C CA . GLY A 1 93 ? -23.178 5.747 8.016 1.00 71.44 93 GLY A CA 1
ATOM 726 C C . GL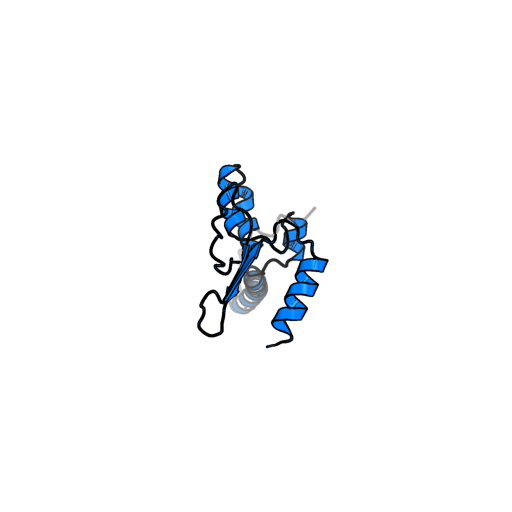Y A 1 93 ? -23.435 4.527 8.904 1.00 71.44 93 GLY A C 1
ATOM 727 O O . GLY A 1 93 ? -24.273 4.615 9.791 1.00 71.44 93 GLY A O 1
ATOM 728 N N . SER A 1 94 ? -22.760 3.397 8.667 1.00 74.25 94 SER A N 1
ATOM 729 C CA . SER A 1 94 ? -22.776 2.256 9.587 1.00 74.25 94 SER A CA 1
ATOM 730 C C . SER A 1 94 ? -21.618 2.336 10.565 1.00 74.25 94 SER A C 1
ATOM 732 O O . SER A 1 94 ? -20.486 2.634 10.176 1.00 74.25 94 SER A O 1
ATOM 734 N N . ASP A 1 95 ? -21.914 2.037 11.821 1.00 79.69 95 ASP A N 1
ATOM 735 C CA . ASP A 1 95 ? -20.926 2.070 12.884 1.00 79.69 95 ASP A CA 1
ATOM 736 C C . ASP A 1 95 ? -19.960 0.880 12.756 1.00 79.69 95 ASP A C 1
ATOM 738 O O . ASP A 1 95 ? -20.395 -0.250 12.510 1.00 79.69 95 ASP A O 1
ATOM 742 N N . PRO A 1 96 ? -18.641 1.096 12.895 1.00 82.06 96 PRO A N 1
ATOM 743 C CA . PRO A 1 96 ? -17.670 0.019 12.884 1.00 82.06 96 PRO A CA 1
ATOM 744 C C . PRO A 1 96 ? -17.877 -0.896 14.097 1.00 82.06 96 PRO A C 1
ATOM 746 O O . PRO A 1 96 ? -17.973 -0.437 15.241 1.00 82.06 96 PRO A O 1
ATOM 749 N N . VAL A 1 97 ? -17.904 -2.201 13.828 1.00 84.31 97 VAL A N 1
ATOM 750 C CA . VAL A 1 97 ? -18.063 -3.256 14.833 1.00 84.31 97 VAL A CA 1
ATOM 751 C C . VAL A 1 97 ? -16.918 -4.263 14.757 1.00 84.31 97 VAL A C 1
ATOM 753 O O . VAL A 1 97 ? -16.466 -4.632 13.669 1.00 84.31 97 VAL A O 1
ATOM 756 N N . LEU A 1 98 ? -16.449 -4.704 15.920 1.00 87.62 98 LEU A N 1
ATOM 757 C CA . LEU A 1 98 ? -15.497 -5.793 16.095 1.00 87.62 98 LEU A CA 1
ATOM 758 C C . LEU A 1 98 ? -16.277 -7.071 16.413 1.00 87.62 98 LEU A C 1
ATOM 760 O O . LEU A 1 98 ? -17.077 -7.079 17.343 1.00 87.62 98 LEU A O 1
ATOM 764 N N . LYS A 1 99 ? -16.048 -8.138 15.645 1.00 87.56 99 LYS A N 1
ATOM 765 C CA . LYS A 1 99 ? -16.654 -9.457 15.858 1.00 87.56 99 LYS A CA 1
ATOM 766 C C . LYS A 1 99 ? -15.582 -10.436 16.307 1.00 87.56 99 LYS A C 1
ATOM 768 O O . LYS A 1 99 ? -14.629 -10.656 15.562 1.00 87.56 99 LYS A O 1
ATOM 773 N N . LEU A 1 100 ? -15.742 -11.013 17.491 1.00 87.88 100 LEU A N 1
ATOM 774 C CA . LEU A 1 100 ? -14.919 -12.121 17.958 1.00 87.88 100 LEU A CA 1
ATOM 775 C C . LEU A 1 100 ? -15.544 -13.429 17.474 1.00 87.88 100 LEU A C 1
ATOM 777 O O . LEU A 1 100 ? -16.754 -13.626 17.602 1.00 87.88 100 LEU A O 1
ATOM 781 N N . LEU A 1 101 ? -14.718 -14.292 16.892 1.00 87.50 101 LEU A N 1
ATOM 782 C CA . LEU A 1 101 ? -15.116 -15.614 16.423 1.00 87.50 101 LEU A CA 1
ATOM 783 C C . LEU A 1 101 ? -14.666 -16.668 17.441 1.00 87.50 101 LEU A C 1
ATOM 785 O O . LEU A 1 101 ? -13.604 -16.515 18.040 1.00 87.50 101 LEU A O 1
ATOM 789 N N . ASP A 1 102 ? -15.472 -17.709 17.634 1.00 85.81 102 ASP A N 1
ATOM 790 C CA . ASP A 1 102 ? -15.073 -18.908 18.376 1.00 85.81 102 ASP A CA 1
ATOM 791 C C . ASP A 1 102 ? -14.242 -19.873 17.504 1.00 85.81 102 ASP A C 1
ATOM 793 O O . ASP A 1 102 ? -14.060 -19.651 16.304 1.00 85.81 102 ASP A O 1
ATOM 797 N N . ASP A 1 103 ? -13.767 -20.977 18.090 1.00 88.81 103 ASP A N 1
ATOM 798 C CA . ASP A 1 103 ? -12.983 -22.010 17.389 1.00 88.81 103 ASP A CA 1
ATOM 799 C C . ASP A 1 103 ? -13.730 -22.669 16.216 1.00 88.81 103 ASP A C 1
ATOM 801 O O . ASP A 1 103 ? -13.121 -23.263 15.326 1.00 88.81 103 ASP A O 1
ATOM 805 N N . ASN A 1 104 ? -15.061 -22.569 16.198 1.00 87.69 104 ASN A N 1
ATOM 806 C CA . ASN A 1 104 ? -15.916 -23.111 15.147 1.00 87.69 104 ASN A CA 1
ATOM 807 C C . ASN A 1 104 ? -16.202 -22.074 14.045 1.00 87.69 104 ASN A C 1
ATOM 809 O O . ASN A 1 104 ? -16.948 -22.369 13.108 1.00 87.69 104 ASN A O 1
ATOM 813 N N . GLY A 1 105 ? -15.638 -20.866 14.154 1.00 84.94 105 GLY A N 1
ATOM 814 C CA . GLY A 1 105 ? -15.838 -19.765 13.216 1.00 84.94 105 GLY A CA 1
ATOM 815 C C . GLY A 1 105 ? -17.187 -19.056 13.358 1.00 84.94 105 GLY A C 1
ATOM 816 O O . GLY A 1 105 ? -17.575 -18.318 12.450 1.00 84.94 105 GLY A O 1
ATOM 817 N N . ASN A 1 106 ? -17.915 -19.256 14.461 1.00 89.56 106 ASN A N 1
ATOM 818 C CA . ASN A 1 106 ? -19.167 -18.545 14.726 1.00 89.56 106 ASN A CA 1
ATOM 819 C C . ASN A 1 106 ? -18.912 -17.257 15.510 1.00 89.56 106 ASN A C 1
ATOM 821 O O . ASN A 1 106 ? -17.948 -17.150 16.261 1.00 89.56 106 ASN A O 1
ATOM 825 N N . ILE A 1 107 ? -19.799 -16.271 15.354 1.00 87.31 107 ILE A N 1
ATOM 826 C CA . ILE A 1 107 ? -19.698 -14.985 16.057 1.00 87.31 107 ILE A CA 1
ATOM 827 C C . ILE A 1 107 ? -20.027 -15.202 17.536 1.00 87.31 107 ILE A C 1
ATOM 829 O O . ILE A 1 107 ? -21.187 -15.408 17.891 1.00 87.31 107 ILE A O 1
ATOM 833 N N . ALA A 1 108 ? -19.005 -15.125 18.383 1.00 86.31 108 ALA A N 1
ATOM 834 C CA . ALA A 1 108 ? -19.128 -15.230 19.830 1.00 86.31 108 ALA A CA 1
ATOM 835 C C . ALA A 1 108 ? -19.537 -13.893 20.467 1.00 86.31 108 ALA A C 1
ATOM 837 O O . ALA A 1 108 ? -20.360 -13.866 21.379 1.00 86.31 108 ALA A O 1
ATOM 838 N N . GLU A 1 109 ? -18.989 -12.774 19.982 1.00 84.75 109 GLU A N 1
ATOM 839 C CA . GLU A 1 109 ? -19.241 -11.447 20.556 1.00 84.75 109 GLU A CA 1
ATOM 840 C C . GLU A 1 109 ? -19.121 -10.346 19.489 1.00 84.75 109 GLU A C 1
ATOM 842 O O . GLU A 1 109 ? -18.249 -10.407 18.623 1.00 84.75 109 GLU A O 1
ATOM 847 N N . GLU A 1 110 ? -19.996 -9.336 19.544 1.00 86.38 110 GLU A N 1
ATOM 848 C CA . GLU A 1 110 ? -19.970 -8.157 18.668 1.00 86.38 110 GLU A CA 1
ATOM 849 C C . GLU A 1 110 ? -19.895 -6.878 19.515 1.00 86.38 110 GLU A C 1
ATOM 851 O O . GLU A 1 110 ? -20.703 -6.676 20.421 1.00 86.38 110 GLU A O 1
ATOM 856 N N . LEU A 1 111 ? -18.925 -6.009 19.222 1.00 85.06 111 LEU A N 1
ATOM 857 C CA . LEU A 1 111 ? -18.632 -4.800 19.994 1.00 85.06 111 LEU A CA 1
ATOM 858 C C . LEU A 1 111 ? -18.549 -3.574 19.088 1.00 85.06 111 LEU A C 1
ATOM 860 O O . LEU A 1 111 ? -17.939 -3.620 18.022 1.00 85.06 111 LEU A O 1
ATOM 864 N N . SER A 1 112 ? -19.113 -2.447 19.526 1.00 83.88 112 SER A N 1
ATOM 865 C CA . SER A 1 112 ? -18.964 -1.166 18.824 1.00 83.88 112 SER A CA 1
ATOM 866 C C . SER A 1 112 ? -17.636 -0.504 19.185 1.00 83.88 112 SER A C 1
ATOM 868 O O . SER A 1 112 ? -17.375 -0.229 20.357 1.00 83.88 112 SER A O 1
ATOM 870 N N . ILE A 1 113 ? -16.823 -0.193 18.172 1.00 85.19 113 ILE A N 1
ATOM 871 C CA . ILE A 1 113 ? -15.478 0.386 18.349 1.00 85.19 113 ILE A CA 1
ATOM 872 C C . ILE A 1 113 ? -15.409 1.884 18.025 1.00 85.19 113 ILE A C 1
ATOM 874 O O . ILE A 1 113 ? -14.327 2.458 17.960 1.00 85.19 113 ILE A O 1
ATOM 878 N N . LEU A 1 114 ? -16.558 2.548 17.849 1.00 80.62 114 LEU A N 1
ATOM 879 C CA . LEU A 1 114 ? -16.662 3.964 17.457 1.00 80.62 114 LEU A CA 1
ATOM 880 C C . LEU A 1 114 ? -15.797 4.935 18.274 1.00 80.62 114 LEU A C 1
ATOM 882 O O . LEU A 1 114 ? -15.409 5.986 17.772 1.00 80.62 114 LEU A O 1
ATOM 886 N N . LYS A 1 115 ? -15.572 4.626 19.554 1.00 77.75 115 LYS A N 1
ATOM 887 C CA . LYS A 1 115 ? -14.892 5.506 20.516 1.00 77.75 115 LYS A CA 1
ATOM 888 C C . LYS A 1 115 ? -13.516 5.001 20.937 1.00 77.75 115 LYS A C 1
ATOM 890 O O . LYS A 1 115 ? -12.910 5.598 21.820 1.00 77.75 115 LYS A O 1
ATOM 895 N N . TRP A 1 116 ? -13.0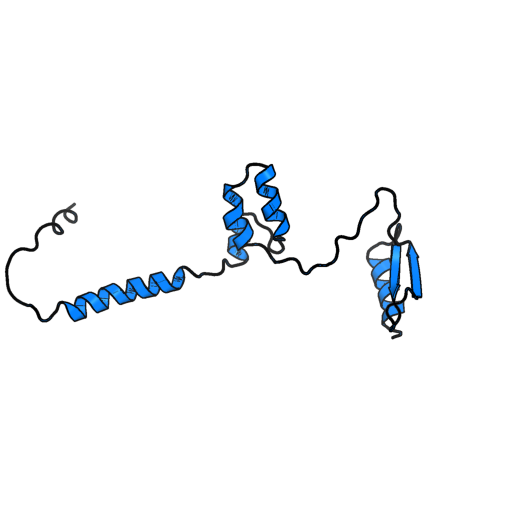57 3.891 20.374 1.00 83.75 116 TRP A N 1
ATOM 896 C CA . TRP A 1 116 ? -11.818 3.272 20.815 1.00 83.75 116 TRP A CA 1
ATOM 897 C C . TRP A 1 116 ? -10.638 4.011 20.186 1.00 83.75 116 TRP A C 1
ATOM 899 O O . TRP A 1 116 ? -10.641 4.304 18.990 1.00 83.75 116 TRP A O 1
ATOM 909 N N . ASN A 1 117 ? -9.640 4.335 21.002 1.00 81.69 117 ASN A N 1
ATOM 910 C CA . ASN A 1 117 ? -8.331 4.772 20.527 1.00 81.69 117 ASN A CA 1
ATOM 911 C C . ASN A 1 117 ? -7.372 3.568 20.489 1.00 81.69 117 ASN A C 1
ATOM 913 O O . ASN A 1 117 ? -7.751 2.464 20.883 1.00 81.69 117 ASN A O 1
ATOM 917 N N . THR A 1 118 ? -6.146 3.775 20.006 1.00 83.06 118 THR A N 1
ATOM 918 C CA . THR A 1 118 ? -5.137 2.709 19.893 1.00 83.06 118 THR A CA 1
ATOM 919 C C . THR A 1 118 ? -4.904 1.989 21.223 1.00 83.06 118 THR A C 1
ATOM 921 O O . THR A 1 118 ? -4.908 0.762 21.249 1.00 83.06 118 THR A O 1
ATOM 924 N N . ASP A 1 119 ? -4.811 2.738 22.322 1.00 78.25 119 ASP A N 1
ATOM 925 C CA . ASP A 1 119 ? -4.523 2.197 23.654 1.00 78.25 119 ASP A CA 1
ATOM 926 C C . ASP A 1 119 ? -5.678 1.316 24.171 1.00 78.25 119 ASP A C 1
ATOM 928 O O . ASP A 1 119 ? -5.458 0.234 24.706 1.00 78.25 119 ASP A O 1
ATOM 932 N N . SER A 1 120 ? -6.931 1.733 23.940 1.00 85.00 120 SER A N 1
ATOM 933 C CA . SER A 1 120 ? -8.125 0.955 24.316 1.00 85.00 120 SER A CA 1
ATOM 934 C C . SER A 1 120 ? -8.268 -0.334 23.505 1.00 85.00 120 SER A C 1
ATOM 936 O O . SER A 1 120 ? -8.762 -1.336 24.018 1.00 85.00 120 SER A O 1
ATOM 938 N N . VAL A 1 121 ? -7.865 -0.312 22.229 1.00 85.56 121 VAL A N 1
ATOM 939 C CA . VAL A 1 121 ? -7.871 -1.511 21.379 1.00 85.56 121 VAL A CA 1
ATOM 940 C C . VAL A 1 121 ? -6.834 -2.514 21.883 1.00 85.56 121 VAL A C 1
ATOM 942 O O . VAL A 1 121 ? -7.146 -3.696 21.990 1.00 85.56 121 VAL A O 1
ATOM 945 N N . GLU A 1 122 ? -5.621 -2.062 22.201 1.00 85.88 122 GLU A N 1
ATOM 946 C CA . GLU A 1 122 ? -4.535 -2.930 22.668 1.00 85.88 122 GLU A CA 1
ATOM 947 C C . GLU A 1 122 ? -4.846 -3.567 24.033 1.00 85.88 122 GLU A C 1
ATOM 949 O O . GLU A 1 122 ? -4.689 -4.779 24.199 1.00 85.88 122 GLU A O 1
ATOM 954 N N . GLU A 1 123 ? -5.370 -2.789 24.985 1.00 85.12 123 GLU A N 1
ATOM 955 C CA . GLU A 1 123 ? -5.804 -3.296 26.295 1.00 85.12 123 GLU A CA 1
ATOM 956 C C . GLU A 1 123 ? -6.919 -4.343 26.157 1.00 85.12 123 GLU A C 1
ATOM 958 O O . GLU A 1 123 ? -6.833 -5.434 26.718 1.00 85.12 123 GLU A O 1
ATOM 963 N N . PHE A 1 124 ? -7.941 -4.062 25.345 1.00 86.62 124 PHE A N 1
ATOM 964 C CA . PHE A 1 124 ? -9.035 -5.005 25.126 1.00 86.62 124 PHE A CA 1
ATOM 965 C C . PHE A 1 124 ? -8.563 -6.309 24.466 1.00 86.62 124 PHE A C 1
ATOM 967 O O . PHE A 1 124 ? -8.967 -7.405 24.866 1.00 86.62 124 PHE A O 1
ATOM 974 N N . LEU A 1 125 ? -7.717 -6.203 23.437 1.00 86.25 125 LEU A N 1
ATOM 975 C CA . LEU A 1 125 ? -7.212 -7.368 22.716 1.00 86.25 125 LEU A CA 1
ATOM 976 C C . LEU A 1 125 ? -6.291 -8.209 23.596 1.00 86.25 125 LEU A C 1
ATOM 978 O O . LEU A 1 125 ? -6.431 -9.429 23.594 1.00 86.25 125 LEU A O 1
ATOM 982 N N . SER A 1 126 ? -5.409 -7.584 24.377 1.00 84.19 126 SER A N 1
ATOM 983 C CA . SER A 1 126 ? -4.560 -8.305 25.329 1.00 84.19 126 SER A CA 1
ATOM 984 C C . SER A 1 126 ? -5.390 -9.006 26.407 1.00 84.19 126 SER A C 1
ATOM 986 O O . SER A 1 126 ? -5.172 -10.185 26.655 1.00 84.19 126 SER A O 1
ATOM 988 N N . GLU A 1 127 ? -6.423 -8.369 26.964 1.00 84.75 127 GLU A N 1
ATOM 989 C CA . GLU A 1 127 ? -7.295 -9.005 27.959 1.00 84.75 127 GLU A CA 1
ATOM 990 C C . GLU A 1 127 ? -8.030 -10.259 27.424 1.00 84.75 127 GLU A C 1
ATOM 992 O O . GLU A 1 127 ? -8.263 -11.229 28.167 1.00 84.75 127 GLU A O 1
ATOM 997 N N . LYS A 1 128 ? -8.477 -10.213 26.164 1.00 81.75 128 LYS A N 1
ATOM 998 C CA . LYS A 1 128 ? -9.306 -11.264 25.551 1.00 81.75 128 LYS A CA 1
ATOM 999 C C . LYS A 1 128 ? -8.489 -12.371 24.888 1.00 81.75 128 LYS A C 1
ATOM 1001 O O . LYS A 1 128 ? -8.949 -13.509 24.907 1.00 81.75 128 LYS A O 1
ATOM 1006 N N . LEU A 1 129 ? -7.318 -12.061 24.326 1.00 78.12 129 LEU A N 1
ATOM 1007 C CA . LEU A 1 129 ? -6.447 -13.037 23.656 1.00 78.12 129 LEU A CA 1
ATOM 1008 C C . LEU A 1 129 ? -5.485 -13.742 24.616 1.00 78.12 129 LEU A C 1
ATOM 1010 O O . LEU A 1 129 ? -5.181 -14.901 24.379 1.00 78.12 129 LEU A O 1
ATOM 1014 N N . ASP A 1 130 ? -5.053 -13.106 25.711 1.00 65.94 130 ASP A N 1
ATOM 1015 C CA . ASP A 1 130 ? -4.174 -13.745 26.716 1.00 65.94 130 ASP A CA 1
ATOM 1016 C C . ASP A 1 130 ? -4.904 -14.836 27.528 1.00 65.94 130 ASP A C 1
ATOM 1018 O O . ASP A 1 130 ? -4.300 -15.630 28.244 1.00 65.94 130 ASP A O 1
ATOM 1022 N N . ARG A 1 131 ? -6.237 -14.895 27.411 1.00 57.59 131 ARG A N 1
ATOM 1023 C CA . ARG A 1 131 ? -7.103 -15.852 28.114 1.00 57.59 131 ARG A CA 1
ATOM 1024 C C . ARG A 1 131 ? -7.444 -17.107 27.301 1.00 57.59 131 ARG A C 1
ATOM 1026 O O . ARG A 1 131 ? -8.314 -17.865 27.735 1.00 57.59 131 ARG A O 1
ATOM 1033 N N . ILE A 1 132 ? -6.798 -17.297 26.151 1.00 51.59 132 ILE A N 1
ATOM 1034 C CA . ILE A 1 132 ? -6.936 -18.450 25.246 1.00 51.59 132 ILE A CA 1
ATOM 1035 C C . ILE A 1 132 ? -5.607 -19.204 25.226 1.00 51.59 132 ILE A C 1
ATOM 1037 O O . ILE A 1 132 ? -5.642 -20.442 25.405 1.00 51.59 132 ILE A O 1
#

Radius of gyration: 30.49 Å; Cα contacts (8 Å, |Δi|>4): 74; chains: 1; bounding box: 69×37×75 Å

Foldseek 3Di:
DPDPPPPPDDDDDDDPPPPVVVVVVVVVVVVVVVVCVPDQDPLVNCVVVVHHQAAALVVLVCCVVVVNVVCSVVSNSRHDYDDCPDPPPPDPPDFDWDFDADPVRDGPDIGGCNPPDPVNVVVVCCVVVVVD